Protein AF-A0A2H0SNL6-F1 (afdb_monomer)

Mean predicted aligned error: 5.88 Å

pLDDT: mean 93.8, std 5.74, range [58.38, 98.31]

Sequence (128 aa):
LQQAKGSLISAFETTLESIQVAQLHVKSIEIHEEKVKHHIPKELFAAHWAYVLVAEKEMPFREAYRYVKDHLSEIPDFDSAELLSKAISQGSTGNLQLEIAQKRSRLERTYWDTQNKHFQKKLQVLTK

Radius of gyration: 25.5 Å; Cα contacts (8 Å, |Δi|>4): 56; chains: 1; bounding box: 57×32×74 Å

Secondary structure (DSSP, 8-state):
-TTHHHHHHHHHHHHHHHHHHHHHHHHT----HHHHHHT--GGGGHHHHHHHHHHHH---HHHHHHHHHH-GGG-----HHHHHHH--STTBTTB--HHHHHHHHHHHHHHHHHHHHHHHHHHHHHT-

Structure (mmCIF, N/CA/C/O backbone):
data_AF-A0A2H0SNL6-F1
#
_entry.id   AF-A0A2H0SNL6-F1
#
loop_
_atom_site.group_PDB
_atom_site.id
_atom_site.type_symbol
_atom_site.label_atom_id
_atom_site.label_alt_id
_atom_site.label_comp_id
_atom_site.label_asym_id
_atom_site.label_entity_id
_atom_site.label_seq_id
_atom_site.pdbx_PDB_ins_code
_atom_site.Cartn_x
_atom_site.Cartn_y
_atom_site.Cartn_z
_atom_site.occupancy
_atom_site.B_iso_or_equiv
_atom_site.auth_seq_id
_atom_site.auth_comp_id
_atom_site.auth_asym_id
_atom_site.auth_atom_id
_atom_site.pdbx_PDB_model_num
ATOM 1 N N . LEU A 1 1 ? -37.296 11.623 13.734 1.00 62.97 1 LEU A N 1
ATOM 2 C CA . LEU A 1 1 ? -36.050 11.392 14.512 1.00 62.97 1 LEU A CA 1
ATOM 3 C C . LEU A 1 1 ? -36.043 10.060 15.277 1.00 62.97 1 LEU A C 1
ATOM 5 O O . LEU A 1 1 ? -35.058 9.348 15.163 1.00 62.97 1 LEU A O 1
ATOM 9 N N . GLN A 1 2 ? -37.107 9.664 15.992 1.00 73.31 2 GLN A N 1
ATOM 10 C CA . GLN A 1 2 ? -37.130 8.402 16.764 1.00 73.31 2 GLN A CA 1
ATOM 11 C C . GLN A 1 2 ? -36.921 7.129 15.910 1.00 73.31 2 GLN A C 1
ATOM 13 O O . GLN A 1 2 ? -36.214 6.224 16.340 1.00 73.31 2 GLN A O 1
ATOM 18 N N . GLN A 1 3 ? -37.462 7.079 14.687 1.00 75.31 3 GLN A N 1
ATOM 19 C CA . GLN A 1 3 ? -37.350 5.904 13.806 1.00 75.31 3 GLN A CA 1
ATOM 20 C C . GLN A 1 3 ? -35.946 5.668 13.218 1.00 75.31 3 GLN A C 1
ATOM 22 O O . GLN A 1 3 ? -35.635 4.549 12.835 1.00 75.31 3 GLN A O 1
ATOM 27 N N . ALA A 1 4 ? -35.068 6.677 13.204 1.00 84.75 4 ALA A N 1
ATOM 28 C CA . ALA A 1 4 ? -33.707 6.537 12.675 1.00 84.75 4 ALA A CA 1
ATOM 29 C C . ALA A 1 4 ? -32.753 5.800 13.636 1.00 84.75 4 ALA A C 1
ATOM 31 O O . ALA A 1 4 ? -31.694 5.338 13.222 1.00 84.75 4 ALA A O 1
ATOM 32 N N . LYS A 1 5 ? -33.115 5.681 14.922 1.00 87.69 5 LYS A N 1
ATOM 33 C CA . LYS A 1 5 ? -32.250 5.084 15.952 1.00 87.69 5 LYS A CA 1
ATOM 34 C C . LYS A 1 5 ? -31.998 3.598 15.709 1.00 87.69 5 LYS A C 1
ATOM 36 O O . LYS A 1 5 ? -30.860 3.164 15.827 1.00 87.69 5 LYS A O 1
ATOM 41 N N . GLY A 1 6 ? -33.038 2.844 15.347 1.00 92.75 6 GLY A N 1
ATOM 42 C CA . GLY A 1 6 ? -32.914 1.408 15.079 1.00 92.75 6 GLY A CA 1
ATOM 43 C C . GLY A 1 6 ? -31.972 1.132 13.910 1.00 92.75 6 GLY A C 1
ATOM 44 O O . GLY A 1 6 ? -31.024 0.367 14.048 1.00 92.75 6 GLY A O 1
ATOM 45 N N . SER A 1 7 ? -32.168 1.837 12.792 1.00 93.19 7 SER A N 1
ATOM 46 C CA . SER A 1 7 ? -31.297 1.717 11.618 1.00 93.19 7 SER A CA 1
ATOM 47 C C . SER A 1 7 ? -29.856 2.140 11.908 1.00 93.19 7 SER A C 1
ATOM 49 O O . SER A 1 7 ? -28.931 1.510 11.411 1.00 93.19 7 SER A O 1
ATOM 51 N N . LEU A 1 8 ? -29.648 3.175 12.730 1.00 94.69 8 LEU A N 1
ATOM 52 C CA . LEU A 1 8 ? -28.305 3.609 13.116 1.00 94.69 8 LEU A CA 1
ATOM 53 C C . LEU A 1 8 ? -27.581 2.571 13.987 1.00 94.69 8 LEU A C 1
ATOM 55 O O . LEU A 1 8 ? -26.410 2.296 13.747 1.00 94.69 8 LEU A O 1
ATOM 59 N N . ILE A 1 9 ? -28.266 1.989 14.978 1.00 94.75 9 ILE A N 1
ATOM 60 C CA . ILE A 1 9 ? -27.692 0.938 15.835 1.00 94.75 9 ILE A CA 1
ATOM 61 C C . ILE A 1 9 ? -27.316 -0.277 14.986 1.00 94.75 9 ILE A C 1
ATOM 63 O O . ILE A 1 9 ? -26.174 -0.726 15.044 1.00 94.75 9 ILE A O 1
ATOM 67 N N . SER A 1 10 ? -28.232 -0.726 14.127 1.00 96.00 10 SER A N 1
ATOM 68 C CA . SER A 1 10 ? -27.975 -1.840 13.213 1.00 96.00 10 SER A CA 1
ATOM 69 C C . SER A 1 10 ? -26.794 -1.552 12.279 1.00 96.00 10 SER A C 1
ATOM 71 O O . SER A 1 10 ? -25.948 -2.417 12.079 1.00 96.00 10 SER A O 1
ATOM 73 N N . ALA A 1 11 ? -26.658 -0.322 11.773 1.00 97.00 11 ALA A N 1
ATOM 74 C CA . ALA A 1 11 ? -25.510 0.054 10.952 1.00 97.00 11 ALA A CA 1
ATOM 75 C C . ALA A 1 11 ? -24.177 -0.055 11.716 1.00 97.00 11 ALA A C 1
ATOM 77 O O . ALA A 1 11 ? -23.182 -0.501 11.140 1.00 97.00 11 ALA A O 1
ATOM 78 N N . PHE A 1 12 ? -24.138 0.318 13.001 1.00 97.44 12 PHE A N 1
ATOM 79 C CA . PHE A 1 12 ? -22.941 0.137 13.827 1.00 97.44 12 PHE A CA 1
ATOM 80 C C . PHE A 1 12 ? -22.616 -1.338 14.066 1.00 97.44 12 PHE A C 1
ATOM 82 O O . PHE A 1 12 ? -21.451 -1.715 13.944 1.00 97.44 12 PHE A O 1
ATOM 89 N N . GLU A 1 13 ? -23.622 -2.164 14.352 1.00 97.62 13 GLU A N 1
ATOM 90 C CA . GLU A 1 13 ? -23.461 -3.612 14.538 1.00 97.62 13 GLU A CA 1
ATOM 91 C C . GLU A 1 13 ? -22.909 -4.268 13.268 1.00 97.62 13 GLU A C 1
ATOM 93 O O . GLU A 1 13 ? -21.835 -4.868 13.299 1.00 97.62 13 GLU A O 1
ATOM 98 N N . THR A 1 14 ? -23.557 -4.037 12.123 1.00 98.19 14 THR A N 1
ATOM 99 C CA . THR A 1 14 ? -23.110 -4.564 10.827 1.00 98.19 14 THR A CA 1
ATOM 100 C C . THR A 1 14 ? -21.703 -4.091 10.469 1.00 98.19 14 THR A C 1
ATOM 102 O O . THR A 1 14 ? -20.898 -4.865 9.950 1.00 98.19 14 THR A O 1
ATOM 105 N N . THR A 1 15 ? -21.369 -2.829 10.753 1.00 98.25 15 THR A N 1
ATOM 106 C CA . THR A 1 15 ? -20.018 -2.307 10.504 1.00 98.25 15 THR A CA 1
ATOM 107 C C . THR A 1 15 ? -18.985 -3.026 11.370 1.00 98.25 15 THR A C 1
ATOM 109 O O . THR A 1 15 ? -17.926 -3.406 10.869 1.00 98.25 15 THR A O 1
ATOM 112 N N . LEU A 1 16 ? -19.280 -3.247 12.654 1.00 97.81 16 LEU A N 1
ATOM 113 C CA . LEU A 1 16 ? -18.368 -3.929 13.570 1.00 97.81 16 LEU A CA 1
ATOM 114 C C . LEU A 1 16 ? -18.133 -5.385 13.151 1.00 97.81 16 LEU A C 1
ATOM 116 O O . LEU A 1 16 ? -16.984 -5.823 13.088 1.00 97.81 16 LEU A O 1
ATOM 120 N N . GLU A 1 17 ? -19.199 -6.106 12.812 1.00 98.12 17 GLU A N 1
ATOM 121 C CA . GLU A 1 17 ? -19.127 -7.478 12.298 1.00 98.12 17 GLU A CA 1
ATOM 122 C C . GLU A 1 17 ? -18.332 -7.544 10.987 1.0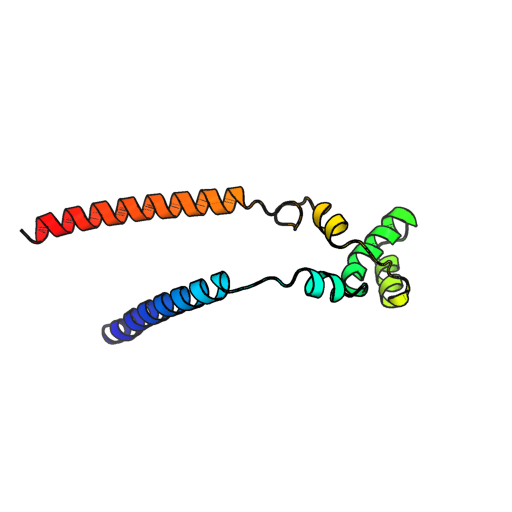0 98.12 17 GLU A C 1
ATOM 124 O O . GLU A 1 17 ? -17.442 -8.381 10.827 1.00 98.12 17 GLU A O 1
ATOM 129 N N . SER A 1 18 ? -18.569 -6.599 10.072 1.00 98.31 18 SER A N 1
ATOM 130 C CA . SER A 1 18 ? -17.832 -6.513 8.805 1.00 98.31 18 SER A CA 1
ATOM 131 C C . SER A 1 18 ? -16.332 -6.302 9.031 1.00 98.31 18 SER A C 1
ATOM 133 O O . SER A 1 18 ? -15.511 -6.935 8.366 1.00 98.31 18 SER A O 1
ATOM 135 N N . ILE A 1 19 ? -15.952 -5.458 9.998 1.00 98.00 19 ILE A N 1
ATOM 136 C CA . ILE A 1 19 ? -14.545 -5.244 10.371 1.00 98.00 19 ILE A CA 1
ATOM 137 C C . ILE A 1 19 ? -13.926 -6.529 10.935 1.00 98.00 19 ILE A C 1
ATOM 139 O O . ILE A 1 19 ? -12.778 -6.837 10.614 1.00 98.00 19 ILE A O 1
ATOM 143 N N . GLN A 1 20 ? -14.661 -7.296 11.744 1.00 97.56 20 GLN A N 1
ATOM 144 C CA . GLN A 1 20 ? -14.172 -8.569 12.285 1.00 97.56 20 GLN A CA 1
ATOM 145 C C . GLN A 1 20 ? -13.899 -9.586 11.171 1.00 97.56 20 GLN A C 1
ATOM 147 O O . GLN A 1 20 ? -12.832 -10.204 11.151 1.00 97.56 20 GLN A O 1
ATOM 152 N N . VAL A 1 21 ? -14.816 -9.711 10.207 1.00 98.00 21 VAL A N 1
ATOM 153 C CA . VAL A 1 21 ? -14.632 -10.582 9.036 1.00 98.00 21 VAL A CA 1
ATOM 154 C C . VAL A 1 21 ? -13.450 -10.115 8.188 1.00 98.00 21 VAL A C 1
ATOM 156 O O . VAL A 1 21 ? -12.589 -10.925 7.847 1.00 98.00 21 VAL A O 1
ATOM 159 N N . ALA A 1 22 ? -13.346 -8.814 7.902 1.00 98.25 22 ALA A N 1
ATOM 160 C CA . ALA A 1 22 ? -12.218 -8.257 7.156 1.00 98.25 22 ALA A CA 1
ATOM 161 C C . ALA A 1 22 ? -10.879 -8.514 7.866 1.00 98.25 22 ALA A C 1
ATOM 163 O O . ALA A 1 22 ? -9.889 -8.859 7.222 1.00 98.25 22 ALA A O 1
ATOM 164 N N . GLN A 1 23 ? -10.844 -8.412 9.198 1.00 97.62 23 GLN A N 1
ATOM 165 C CA . GLN A 1 23 ? -9.649 -8.706 9.983 1.00 97.62 23 GLN A CA 1
ATOM 166 C C . GLN A 1 23 ? -9.240 -10.180 9.878 1.00 97.62 23 GLN A C 1
ATOM 168 O O . GLN A 1 23 ? -8.048 -10.465 9.759 1.00 97.62 23 GLN A O 1
ATOM 173 N N . LEU A 1 24 ? -10.198 -11.109 9.934 1.00 97.56 24 LEU A N 1
ATOM 174 C CA . LEU A 1 24 ? -9.932 -12.537 9.736 1.00 97.56 24 LEU A CA 1
ATOM 175 C C . LEU A 1 24 ? -9.422 -12.805 8.321 1.00 97.56 24 LEU A C 1
ATOM 177 O O . LEU A 1 24 ? -8.409 -13.481 8.160 1.00 97.56 24 LEU A O 1
ATOM 181 N N . HIS A 1 25 ? -10.071 -12.211 7.320 1.00 97.56 25 HIS A N 1
ATOM 182 C CA . HIS A 1 25 ? -9.688 -12.360 5.925 1.00 97.56 25 HIS A CA 1
ATOM 183 C C . HIS A 1 25 ? -8.250 -11.891 5.684 1.00 97.56 25 HIS A C 1
ATOM 185 O O . HIS A 1 25 ? -7.432 -12.682 5.226 1.00 97.56 25 HIS A O 1
ATOM 191 N N . VAL A 1 26 ? -7.904 -10.661 6.082 1.00 97.44 26 VAL A N 1
ATOM 192 C CA . VAL A 1 26 ? -6.546 -10.113 5.909 1.00 97.44 26 VAL A CA 1
ATOM 193 C C . VAL A 1 26 ? -5.497 -10.961 6.631 1.00 97.44 26 VAL 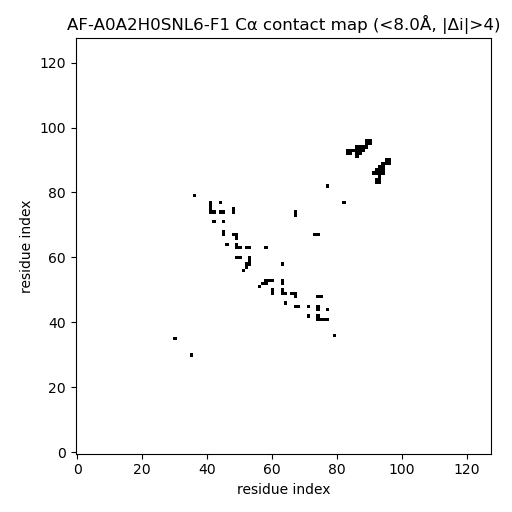A C 1
ATOM 195 O O . VAL A 1 26 ? -4.429 -11.201 6.079 1.00 97.44 26 VAL A O 1
ATOM 198 N N . LYS A 1 27 ? -5.794 -11.460 7.840 1.00 97.00 27 LYS A N 1
ATOM 199 C CA . LYS A 1 27 ? -4.880 -12.349 8.582 1.00 97.00 27 LYS A CA 1
ATOM 200 C C . LYS A 1 27 ? -4.683 -13.715 7.924 1.00 97.00 27 LYS A C 1
ATOM 202 O O . LYS A 1 27 ? -3.675 -14.354 8.195 1.00 97.00 27 LYS A O 1
ATOM 207 N N . SER A 1 28 ? -5.647 -14.164 7.125 1.00 97.44 28 SER A N 1
ATOM 208 C CA . SER A 1 28 ? -5.601 -15.454 6.430 1.00 97.44 28 SER A CA 1
ATOM 209 C C . SER A 1 28 ? -4.929 -15.392 5.056 1.00 97.44 28 SER A C 1
ATOM 211 O O . SER A 1 28 ? -4.794 -16.422 4.406 1.00 97.44 28 SER A O 1
ATOM 213 N N . ILE A 1 29 ? -4.534 -14.201 4.589 1.00 97.62 29 ILE A N 1
ATOM 214 C CA . ILE A 1 29 ? -3.857 -14.050 3.300 1.00 97.62 29 ILE A CA 1
ATOM 215 C C . ILE A 1 29 ? -2.466 -14.684 3.388 1.00 97.62 29 ILE A C 1
ATOM 217 O O . ILE A 1 29 ? -1.612 -14.230 4.148 1.00 97.62 29 ILE A O 1
ATOM 221 N N . GLU A 1 30 ? -2.230 -15.689 2.549 1.00 96.81 30 GLU A N 1
ATOM 222 C CA . GLU A 1 30 ? -0.915 -16.283 2.320 1.00 96.81 30 GLU A CA 1
ATOM 223 C C . GLU A 1 30 ? -0.353 -15.794 0.980 1.00 96.81 30 GLU A C 1
ATOM 225 O O . GLU A 1 30 ? -1.013 -15.862 -0.061 1.00 96.81 30 GLU A O 1
ATOM 230 N N . ILE A 1 31 ? 0.876 -15.274 1.000 1.00 94.88 31 ILE A N 1
ATOM 231 C CA . ILE A 1 31 ? 1.535 -14.748 -0.197 1.00 94.88 31 ILE A CA 1
ATOM 232 C C . ILE A 1 31 ? 2.329 -15.874 -0.862 1.00 94.88 31 ILE A C 1
ATOM 234 O O . ILE A 1 31 ? 3.315 -16.367 -0.322 1.00 94.88 31 ILE A O 1
ATOM 238 N N . HIS A 1 32 ? 1.934 -16.250 -2.077 1.00 95.44 32 HIS A N 1
ATOM 239 C CA . HIS A 1 32 ? 2.712 -17.153 -2.925 1.00 95.44 32 HIS A CA 1
ATOM 240 C C . HIS A 1 32 ? 3.791 -16.375 -3.688 1.00 95.44 32 HIS A C 1
ATOM 242 O O . HIS A 1 32 ? 3.618 -16.089 -4.874 1.00 95.44 32 HIS A O 1
ATOM 248 N N . GLU A 1 33 ? 4.891 -16.027 -3.016 1.00 91.31 33 GLU A N 1
ATOM 249 C CA . GLU A 1 33 ? 5.947 -15.152 -3.559 1.00 91.31 33 GLU A CA 1
ATOM 250 C C . GLU A 1 33 ? 6.436 -15.571 -4.946 1.00 91.31 33 GLU A C 1
ATOM 252 O O . GLU A 1 33 ? 6.526 -14.741 -5.847 1.00 91.31 33 GLU A O 1
ATOM 257 N N . GLU A 1 34 ? 6.679 -16.864 -5.151 1.00 90.81 34 GLU A N 1
ATOM 258 C CA . GLU A 1 34 ? 7.143 -17.371 -6.440 1.00 90.81 34 GLU A CA 1
ATOM 259 C C . GLU A 1 34 ? 6.103 -17.150 -7.537 1.00 90.81 34 GLU A C 1
ATOM 261 O O . GLU A 1 34 ? 6.436 -16.652 -8.609 1.00 90.81 34 GLU A O 1
ATOM 266 N N . LYS A 1 35 ? 4.819 -17.411 -7.267 1.00 92.31 35 LYS A N 1
ATOM 267 C CA . LYS A 1 35 ? 3.766 -17.117 -8.248 1.00 92.31 35 LYS A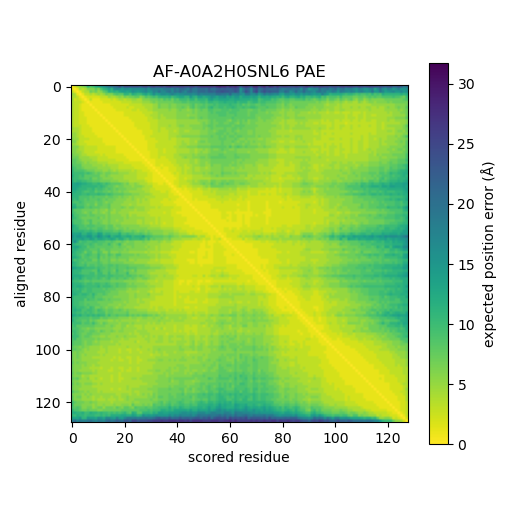 CA 1
ATOM 268 C C . LYS A 1 35 ? 3.692 -15.624 -8.539 1.00 92.31 35 LYS A C 1
ATOM 270 O O . LYS A 1 35 ? 3.545 -15.270 -9.700 1.00 92.31 35 LYS A O 1
ATOM 275 N N . VAL A 1 36 ? 3.825 -14.771 -7.524 1.00 90.12 36 VAL A N 1
ATOM 276 C CA . VAL A 1 36 ? 3.828 -13.315 -7.710 1.00 90.12 36 VAL A CA 1
ATOM 277 C C . VAL A 1 36 ? 4.971 -12.904 -8.636 1.00 90.12 36 VAL A C 1
ATOM 279 O O . VAL A 1 36 ? 4.699 -12.283 -9.656 1.00 90.12 36 VAL A O 1
ATOM 282 N N . LYS A 1 37 ? 6.213 -13.319 -8.353 1.00 85.31 37 LYS A N 1
ATOM 283 C CA . LYS A 1 37 ? 7.386 -12.985 -9.181 1.00 85.31 37 LYS A CA 1
ATOM 284 C C . LYS A 1 37 ? 7.218 -13.430 -10.637 1.00 85.31 37 LYS A C 1
ATOM 286 O O . LYS A 1 37 ? 7.480 -12.649 -11.540 1.00 85.31 37 LYS A O 1
ATOM 291 N N . HIS A 1 38 ? 6.719 -14.647 -10.866 1.00 87.25 38 HIS A N 1
ATOM 292 C CA . HIS A 1 38 ? 6.544 -15.197 -12.218 1.00 87.25 38 HIS A CA 1
ATOM 293 C C . HIS A 1 38 ? 5.374 -14.576 -13.004 1.00 87.25 38 HIS A C 1
ATOM 295 O O . HIS A 1 38 ? 5.317 -14.735 -14.220 1.00 87.25 38 HIS A O 1
ATOM 301 N N . HIS A 1 39 ? 4.424 -13.910 -12.338 1.00 90.06 39 HIS A N 1
ATOM 302 C CA . HIS A 1 39 ? 3.245 -13.314 -12.983 1.00 90.06 39 HIS A CA 1
ATOM 303 C C . HIS A 1 39 ? 3.347 -11.795 -13.149 1.00 90.06 39 HIS A C 1
ATOM 305 O O . HIS A 1 39 ? 2.352 -11.174 -13.518 1.00 90.06 39 HIS A O 1
ATOM 311 N N . ILE A 1 40 ? 4.504 -11.180 -12.885 1.00 89.62 40 ILE A N 1
ATOM 312 C CA . ILE A 1 40 ? 4.726 -9.762 -13.182 1.00 89.62 40 ILE A CA 1
ATOM 313 C C . ILE A 1 40 ? 5.088 -9.637 -14.670 1.00 89.62 40 ILE A C 1
ATOM 315 O O . ILE A 1 40 ? 6.178 -10.050 -15.060 1.00 89.62 40 ILE A O 1
ATOM 319 N N . PRO A 1 41 ? 4.202 -9.091 -15.523 1.00 91.25 41 PRO A N 1
ATOM 320 C CA . PRO A 1 41 ? 4.512 -8.910 -16.934 1.00 91.25 41 PRO A CA 1
ATOM 321 C C . PRO A 1 41 ? 5.485 -7.740 -17.109 1.00 91.25 41 PRO A C 1
ATOM 323 O O . PRO A 1 41 ? 5.346 -6.708 -16.443 1.00 91.25 41 PRO A O 1
ATOM 326 N N . LYS A 1 42 ? 6.432 -7.855 -18.045 1.00 92.19 42 LYS A N 1
ATOM 327 C CA . LYS A 1 42 ? 7.404 -6.786 -18.336 1.00 92.19 42 LYS A CA 1
ATOM 328 C C . LYS A 1 42 ? 6.728 -5.467 -18.719 1.00 92.19 42 LYS A C 1
ATOM 330 O O . LYS A 1 42 ? 7.220 -4.390 -18.398 1.00 92.19 42 LYS A O 1
ATOM 335 N N . GLU A 1 43 ? 5.551 -5.538 -19.337 1.00 93.94 43 GLU A N 1
ATOM 336 C CA . GLU A 1 43 ? 4.743 -4.391 -19.747 1.00 93.94 43 GLU A CA 1
ATOM 337 C C . GLU A 1 43 ? 4.323 -3.511 -18.559 1.00 93.94 43 GLU A C 1
ATOM 339 O O . GLU A 1 43 ? 4.104 -2.311 -18.736 1.00 93.94 43 GLU A O 1
ATOM 344 N N . LEU A 1 44 ? 4.282 -4.062 -17.337 1.00 92.50 44 LEU A N 1
ATOM 345 C CA . LEU A 1 44 ? 4.044 -3.291 -16.113 1.00 92.50 44 LEU A CA 1
ATOM 346 C C . LEU A 1 44 ? 5.102 -2.191 -15.914 1.00 92.50 44 LEU A C 1
ATOM 348 O O . LEU A 1 44 ? 4.812 -1.141 -15.340 1.00 92.50 44 LEU A O 1
ATOM 352 N N . PHE A 1 45 ? 6.311 -2.399 -16.437 1.00 94.19 45 PHE A N 1
ATOM 353 C CA . PHE A 1 45 ? 7.430 -1.467 -16.334 1.00 94.19 45 PHE A CA 1
ATOM 354 C C . PHE A 1 45 ? 7.510 -0.463 -17.490 1.00 94.19 45 PHE A C 1
ATOM 356 O O . PHE A 1 45 ? 8.465 0.307 -17.550 1.00 94.19 45 PHE A O 1
ATOM 363 N N . ALA A 1 46 ? 6.511 -0.391 -18.379 1.00 95.44 46 ALA A N 1
ATOM 364 C CA . ALA A 1 46 ? 6.498 0.545 -19.510 1.00 95.44 46 ALA A CA 1
ATOM 365 C C . ALA A 1 46 ? 6.744 2.008 -19.089 1.00 95.44 46 ALA A C 1
ATOM 367 O O . ALA A 1 46 ? 7.516 2.731 -19.719 1.00 95.44 46 ALA A O 1
ATOM 368 N N . ALA A 1 47 ? 6.125 2.445 -17.988 1.00 93.44 47 ALA A N 1
ATOM 369 C CA . ALA A 1 47 ? 6.327 3.795 -17.467 1.00 93.44 47 ALA A CA 1
ATOM 370 C C . ALA A 1 47 ? 7.776 4.021 -17.009 1.00 93.44 47 ALA A C 1
ATOM 372 O O . ALA A 1 47 ? 8.355 5.065 -17.302 1.00 93.44 47 ALA A O 1
ATOM 373 N N . HIS A 1 48 ? 8.372 3.037 -16.330 1.00 94.62 48 HIS A N 1
ATOM 374 C CA . HIS A 1 48 ? 9.775 3.104 -15.931 1.00 94.62 48 HIS A CA 1
ATOM 375 C C . HIS A 1 48 ? 10.692 3.142 -17.156 1.00 94.62 48 HIS A C 1
ATOM 377 O O . HIS A 1 48 ? 11.579 3.988 -17.227 1.00 94.62 48 HIS A O 1
ATOM 383 N N . TRP A 1 49 ? 10.421 2.304 -18.157 1.00 96.56 49 TRP A N 1
ATOM 384 C CA . TRP A 1 49 ? 11.195 2.272 -19.392 1.00 96.56 49 TRP A CA 1
ATOM 385 C C . TRP A 1 49 ? 11.172 3.612 -20.137 1.00 96.56 49 TRP A C 1
ATOM 387 O O . TRP A 1 49 ? 12.208 4.061 -20.620 1.00 96.56 49 TRP A O 1
ATOM 397 N N . ALA A 1 50 ? 10.039 4.322 -20.142 1.00 96.88 50 ALA A N 1
ATOM 398 C CA . ALA A 1 50 ? 9.977 5.674 -20.696 1.00 96.88 50 ALA A CA 1
ATOM 399 C C . ALA A 1 50 ? 10.938 6.639 -19.975 1.00 96.88 50 ALA A C 1
ATOM 401 O O . ALA A 1 50 ? 11.623 7.413 -20.637 1.00 96.88 50 ALA A 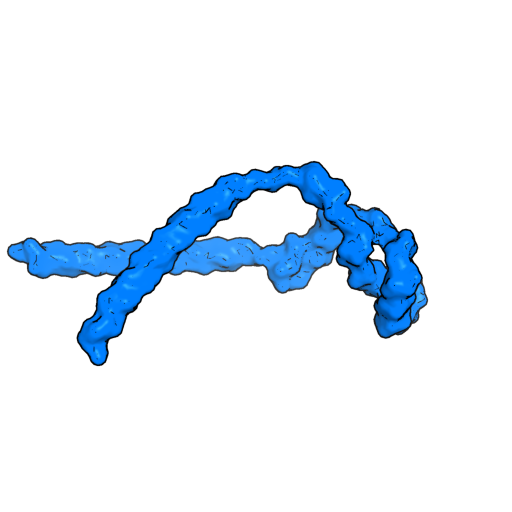O 1
ATOM 402 N N . TYR A 1 51 ? 11.039 6.576 -18.642 1.00 95.50 51 TYR A N 1
ATOM 403 C CA . TYR A 1 51 ? 12.004 7.389 -17.890 1.00 95.50 51 TYR A CA 1
ATOM 404 C C . TYR A 1 51 ? 13.455 7.009 -18.181 1.00 95.50 51 TYR A C 1
ATOM 406 O O . TYR A 1 51 ? 14.294 7.900 -18.295 1.00 95.50 51 TYR A O 1
ATOM 414 N N . VAL A 1 52 ? 13.747 5.717 -18.338 1.00 95.38 52 VAL A N 1
ATOM 415 C CA . VAL A 1 52 ? 15.088 5.253 -18.715 1.00 95.38 52 VAL A CA 1
ATOM 416 C C . VAL A 1 52 ? 15.474 5.796 -20.090 1.00 95.38 52 VAL A C 1
ATOM 418 O O . VAL A 1 52 ? 16.545 6.371 -20.229 1.00 95.38 52 VAL A O 1
ATOM 421 N N . LEU A 1 53 ? 14.582 5.735 -21.084 1.00 96.94 53 LEU A N 1
ATOM 422 C CA . LEU A 1 53 ? 14.835 6.305 -22.414 1.00 96.94 53 LEU A CA 1
ATOM 423 C C . LEU A 1 53 ? 15.083 7.819 -22.375 1.00 96.94 53 LEU A C 1
ATOM 425 O O . LEU A 1 53 ? 15.934 8.318 -23.107 1.00 96.94 53 LEU A O 1
ATOM 429 N N . VAL A 1 54 ? 14.365 8.552 -21.523 1.00 97.69 54 VAL A N 1
ATOM 430 C CA . VAL A 1 54 ? 14.607 9.990 -21.323 1.00 97.69 54 VAL A CA 1
ATOM 431 C C . VAL A 1 54 ? 15.993 10.233 -20.731 1.00 97.69 54 VAL A C 1
ATOM 433 O O . VAL A 1 54 ? 16.698 11.124 -21.191 1.00 97.69 54 VAL A O 1
ATOM 436 N N . ALA A 1 55 ? 16.381 9.453 -19.722 1.00 95.75 55 ALA A N 1
ATOM 437 C CA . ALA A 1 55 ? 17.645 9.633 -19.016 1.00 95.75 55 ALA A CA 1
ATOM 438 C C . ALA A 1 55 ? 18.863 9.183 -19.840 1.00 95.75 55 ALA A C 1
ATOM 440 O O . ALA A 1 55 ? 19.881 9.863 -19.846 1.00 95.75 55 ALA A O 1
ATOM 441 N N . GLU A 1 56 ? 18.764 8.046 -20.527 1.00 96.00 56 GLU A N 1
ATOM 442 C CA . GLU A 1 56 ? 19.888 7.416 -21.227 1.00 96.00 56 GLU A CA 1
ATOM 443 C C . GLU A 1 56 ? 20.017 7.860 -22.685 1.00 96.00 56 GLU A C 1
ATOM 445 O O . GLU A 1 56 ? 21.124 7.887 -23.219 1.00 96.00 56 GLU A O 1
ATOM 450 N N . LYS A 1 57 ? 18.900 8.193 -23.347 1.00 93.19 57 LYS A N 1
ATOM 451 C CA . LYS A 1 57 ? 18.881 8.599 -24.764 1.00 93.19 57 LYS A CA 1
ATOM 452 C C . LYS A 1 57 ? 18.550 10.077 -24.969 1.00 93.19 57 LYS A C 1
ATOM 454 O O . LYS A 1 57 ? 18.327 10.480 -26.107 1.00 93.19 57 LYS A O 1
ATOM 459 N N . GLU A 1 58 ? 18.457 10.854 -23.887 1.00 92.56 58 GLU A N 1
ATOM 460 C CA . GLU A 1 58 ? 18.116 12.288 -23.894 1.00 92.56 58 GLU A CA 1
ATOM 461 C C . GLU A 1 58 ? 16.828 12.615 -24.679 1.00 92.56 58 GLU A C 1
ATOM 463 O O . GLU A 1 58 ? 16.634 13.716 -25.195 1.00 92.56 58 GLU A O 1
ATOM 468 N N . MET A 1 59 ? 15.916 11.644 -24.779 1.00 93.94 59 MET A N 1
ATOM 469 C CA . MET A 1 59 ? 14.675 11.779 -25.535 1.00 93.94 59 MET A CA 1
ATOM 470 C C . MET A 1 59 ? 13.671 12.645 -24.756 1.00 93.94 59 MET A C 1
ATOM 472 O O . MET A 1 59 ? 13.507 12.446 -23.551 1.00 93.94 59 MET A O 1
ATOM 476 N N . PRO A 1 60 ? 12.914 13.557 -25.394 1.00 97.19 60 PRO A N 1
ATOM 477 C CA . PRO A 1 60 ? 11.802 14.226 -24.728 1.00 97.19 60 PRO A CA 1
ATOM 478 C C . PRO A 1 60 ? 10.782 13.209 -24.197 1.00 97.19 60 PRO A C 1
ATOM 480 O O . PRO A 1 60 ? 10.365 12.302 -24.915 1.00 97.19 60 PRO A O 1
ATOM 483 N N . PHE A 1 61 ? 10.300 13.379 -22.960 1.00 96.75 61 PHE A N 1
ATOM 484 C CA . PHE A 1 61 ? 9.415 12.394 -22.311 1.00 96.75 61 PHE A CA 1
ATOM 485 C C . PHE A 1 61 ? 8.188 12.007 -23.149 1.00 96.75 61 PHE A C 1
ATOM 487 O O . PHE A 1 61 ? 7.803 10.841 -23.198 1.00 96.75 61 PHE A O 1
ATOM 494 N N . ARG A 1 62 ? 7.578 12.969 -23.854 1.00 96.56 62 ARG A N 1
ATOM 495 C CA . ARG A 1 62 ? 6.425 12.705 -24.731 1.00 96.56 62 ARG A CA 1
ATOM 496 C C . ARG A 1 62 ? 6.773 11.762 -25.887 1.00 96.56 62 ARG A C 1
ATOM 498 O O . ARG A 1 62 ? 5.919 10.978 -26.297 1.00 96.56 62 ARG A O 1
ATOM 505 N N . GLU A 1 63 ? 7.985 11.852 -26.417 1.00 97.50 63 GLU A N 1
ATOM 506 C CA . GLU A 1 63 ? 8.474 10.964 -27.471 1.00 97.50 63 GLU A CA 1
ATOM 507 C C . GLU A 1 63 ? 8.794 9.587 -26.900 1.00 97.50 63 GLU A C 1
ATOM 509 O O . GLU A 1 63 ? 8.306 8.600 -27.443 1.00 97.50 63 GLU A O 1
ATOM 514 N N . ALA A 1 64 ? 9.466 9.523 -25.746 1.00 97.56 64 ALA A N 1
ATOM 515 C CA . ALA A 1 64 ? 9.755 8.263 -25.060 1.00 97.56 64 ALA A CA 1
ATOM 516 C C . ALA A 1 64 ? 8.472 7.493 -24.732 1.00 97.56 64 ALA A C 1
ATOM 518 O O . ALA A 1 64 ? 8.355 6.310 -25.033 1.00 97.56 64 ALA A O 1
ATOM 519 N N . TYR A 1 65 ? 7.456 8.173 -24.203 1.00 96.88 65 TYR A N 1
ATOM 520 C CA . TYR A 1 65 ? 6.172 7.551 -23.890 1.00 96.88 65 TYR A CA 1
ATOM 521 C C . TYR A 1 65 ? 5.467 6.979 -25.133 1.00 96.88 65 TYR A C 1
ATOM 523 O O . TYR A 1 65 ? 4.920 5.876 -25.089 1.00 96.88 65 TYR A O 1
ATOM 531 N N . ARG A 1 66 ? 5.494 7.709 -26.260 1.00 97.06 66 ARG A N 1
ATOM 532 C CA . ARG A 1 66 ? 4.957 7.216 -27.540 1.00 97.06 66 ARG A CA 1
ATOM 533 C C . ARG A 1 66 ? 5.760 6.029 -28.061 1.00 97.06 66 ARG A C 1
ATOM 535 O O . ARG A 1 66 ? 5.165 5.043 -28.471 1.00 97.06 66 ARG A O 1
ATOM 542 N N . TYR A 1 67 ? 7.085 6.116 -27.992 1.00 97.00 67 TYR A N 1
ATOM 543 C CA . TYR A 1 67 ? 7.985 5.051 -28.405 1.00 97.00 67 TYR A CA 1
ATOM 544 C C . TYR A 1 67 ? 7.681 3.755 -27.652 1.00 97.00 67 TYR A C 1
ATOM 546 O O . TYR A 1 67 ? 7.423 2.737 -28.283 1.00 97.00 67 TYR A O 1
ATOM 554 N N . VAL A 1 68 ? 7.616 3.798 -26.317 1.00 97.19 68 VAL A N 1
ATOM 555 C CA . VAL A 1 68 ? 7.335 2.611 -25.494 1.00 97.19 68 VAL A CA 1
ATOM 556 C C . VAL A 1 68 ? 5.979 1.996 -25.828 1.00 97.19 68 VAL A C 1
ATOM 558 O O . VAL A 1 68 ? 5.879 0.776 -25.922 1.00 97.19 68 VAL A O 1
ATOM 561 N N . LYS A 1 69 ? 4.946 2.821 -26.046 1.00 96.06 69 LYS A N 1
ATOM 562 C CA . LYS A 1 69 ? 3.616 2.339 -26.445 1.00 96.06 69 LYS A CA 1
ATOM 563 C C . LYS A 1 69 ? 3.674 1.504 -27.730 1.00 96.06 69 LYS A C 1
ATOM 565 O O . LYS A 1 69 ? 2.995 0.484 -27.813 1.00 96.06 69 LYS A O 1
ATOM 570 N N . ASP A 1 70 ? 4.462 1.942 -28.707 1.00 96.88 70 ASP A N 1
ATOM 571 C CA . ASP A 1 70 ? 4.572 1.281 -30.009 1.00 96.88 70 ASP A CA 1
ATOM 572 C C . ASP A 1 70 ? 5.585 0.110 -29.988 1.00 96.88 70 ASP A C 1
ATOM 574 O O . ASP A 1 70 ? 5.533 -0.760 -30.854 1.00 96.88 70 ASP A O 1
ATOM 578 N N . HIS A 1 71 ? 6.455 0.039 -28.968 1.00 96.50 71 HIS A N 1
ATOM 579 C CA . HIS A 1 71 ? 7.559 -0.926 -28.850 1.00 96.50 71 HIS A CA 1
ATOM 580 C C . HIS A 1 71 ? 7.543 -1.686 -27.507 1.00 96.50 71 HIS A C 1
ATOM 582 O O . HIS A 1 71 ? 8.577 -1.866 -26.862 1.00 96.50 71 HIS A O 1
ATOM 588 N N . LEU A 1 72 ? 6.374 -2.174 -27.071 1.00 94.44 72 LEU A N 1
ATOM 589 C CA . LEU A 1 72 ? 6.227 -2.918 -25.803 1.00 94.44 72 LEU A CA 1
ATOM 590 C C . LEU A 1 72 ? 7.139 -4.154 -25.712 1.00 94.44 72 LEU A C 1
ATOM 592 O O . LEU A 1 72 ? 7.585 -4.532 -24.630 1.00 94.44 72 LEU A O 1
ATOM 596 N N . SER A 1 73 ? 7.456 -4.779 -26.849 1.00 94.31 73 SER A N 1
ATOM 597 C CA . SER A 1 73 ? 8.354 -5.934 -26.902 1.00 94.31 73 SER A CA 1
ATOM 598 C C . SER A 1 73 ? 9.788 -5.611 -26.480 1.00 94.31 73 SER A C 1
ATOM 600 O O . SER A 1 73 ? 10.478 -6.522 -26.025 1.00 94.31 73 SER A O 1
ATOM 602 N N . GLU A 1 74 ? 10.216 -4.352 -26.601 1.00 95.31 74 GLU A N 1
ATOM 603 C CA . GLU A 1 74 ? 11.565 -3.883 -26.257 1.00 95.31 74 GLU A CA 1
ATOM 604 C C . GLU A 1 74 ? 11.740 -3.558 -24.773 1.00 95.31 74 GLU A C 1
ATOM 606 O O . GLU A 1 74 ? 12.856 -3.265 -24.351 1.00 95.31 74 GLU A O 1
ATOM 611 N N . ILE A 1 75 ? 10.663 -3.592 -23.979 1.00 95.81 75 ILE A N 1
ATOM 612 C CA . ILE A 1 75 ? 10.756 -3.353 -22.538 1.00 95.81 75 ILE A CA 1
ATOM 613 C C . ILE A 1 75 ? 11.676 -4.426 -21.925 1.00 95.81 75 ILE A C 1
ATOM 615 O O . ILE A 1 75 ? 11.405 -5.619 -22.114 1.00 95.81 75 ILE A O 1
ATOM 619 N N . PRO A 1 76 ? 12.749 -4.029 -21.214 1.00 93.94 76 PRO A N 1
ATOM 620 C CA . PRO A 1 76 ? 13.627 -4.968 -20.529 1.00 93.94 76 PRO A CA 1
ATOM 621 C C . PRO A 1 76 ? 12.894 -5.775 -19.457 1.00 93.94 76 PRO A C 1
ATOM 623 O O . PRO A 1 76 ? 11.893 -5.331 -18.892 1.00 93.94 76 PRO A O 1
ATOM 626 N N . ASP A 1 77 ? 13.434 -6.948 -19.142 1.00 91.75 77 ASP A N 1
ATOM 627 C CA . ASP A 1 77 ? 12.989 -7.725 -17.989 1.00 91.75 77 ASP A CA 1
ATOM 628 C C . ASP A 1 77 ? 13.649 -7.156 -16.725 1.00 91.75 77 ASP A C 1
ATOM 630 O O . ASP A 1 77 ? 14.817 -7.421 -16.434 1.00 91.75 77 ASP A O 1
ATOM 634 N N . PHE A 1 78 ? 12.941 -6.255 -16.042 1.00 91.06 78 PHE A N 1
ATOM 635 C CA . PHE A 1 78 ? 13.448 -5.589 -14.845 1.00 91.06 78 PHE A CA 1
ATOM 636 C C . PHE A 1 78 ? 13.294 -6.479 -13.613 1.00 91.06 78 PHE A C 1
ATOM 638 O O . PHE A 1 78 ? 12.230 -7.055 -13.379 1.00 91.06 78 PHE A O 1
ATOM 645 N N . ASP A 1 79 ? 14.307 -6.481 -12.741 1.00 90.31 79 ASP A N 1
ATOM 646 C CA . ASP A 1 79 ? 14.134 -7.005 -11.388 1.00 90.31 79 ASP A CA 1
ATOM 647 C C . ASP A 1 79 ? 13.154 -6.104 -10.619 1.00 90.31 79 ASP A C 1
ATOM 649 O O . ASP A 1 79 ? 13.452 -4.963 -10.242 1.00 90.31 79 ASP A O 1
ATOM 653 N N . SER A 1 80 ? 11.947 -6.631 -10.405 1.00 89.81 80 SER A N 1
ATOM 654 C CA . SER A 1 80 ? 10.876 -5.924 -9.706 1.00 89.81 80 SER A CA 1
ATOM 655 C C . SER A 1 80 ? 11.269 -5.491 -8.289 1.00 89.81 80 SER A C 1
ATOM 657 O O . SER A 1 80 ? 10.918 -4.388 -7.874 1.00 89.81 80 SER A O 1
ATOM 659 N N . ALA A 1 81 ? 12.017 -6.310 -7.546 1.00 89.00 81 ALA A N 1
ATOM 660 C CA . ALA A 1 81 ? 12.396 -6.006 -6.172 1.00 89.00 81 ALA A CA 1
ATOM 661 C C . ALA A 1 81 ? 13.424 -4.872 -6.136 1.00 89.00 81 ALA A C 1
ATOM 663 O O . ALA A 1 81 ? 13.290 -3.934 -5.343 1.00 89.00 81 ALA A O 1
ATOM 664 N N . GLU A 1 82 ? 14.405 -4.911 -7.039 1.00 91.06 82 GLU A N 1
ATOM 665 C CA . GLU A 1 82 ? 15.394 -3.845 -7.169 1.00 91.06 82 GLU A CA 1
ATOM 666 C C . GLU A 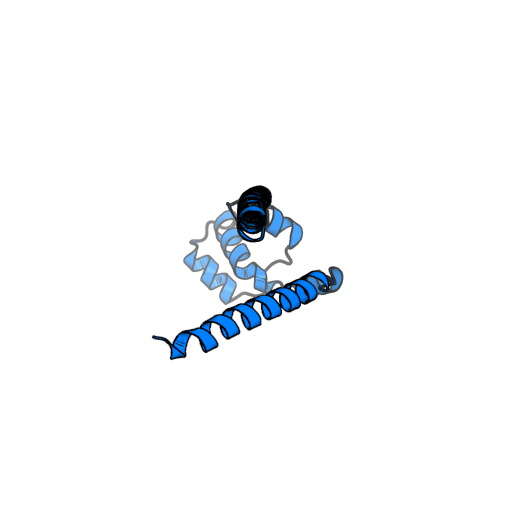1 82 ? 14.719 -2.515 -7.535 1.00 91.06 82 GLU A C 1
ATOM 668 O O . GLU A 1 82 ? 14.948 -1.497 -6.874 1.00 91.06 82 GLU A O 1
ATOM 673 N N . LEU A 1 83 ? 13.836 -2.517 -8.537 1.00 91.12 83 LEU A N 1
ATOM 674 C CA . LEU A 1 83 ? 13.150 -1.313 -9.010 1.00 91.12 83 LEU A CA 1
ATOM 675 C C . LEU A 1 83 ? 12.258 -0.703 -7.922 1.00 91.12 83 LEU A C 1
ATOM 677 O O . LEU A 1 83 ? 12.317 0.504 -7.675 1.00 91.12 83 LEU A O 1
ATOM 681 N N . LEU A 1 84 ? 11.471 -1.532 -7.232 1.00 90.81 84 LEU A N 1
ATOM 682 C CA . LEU A 1 84 ? 10.589 -1.079 -6.155 1.00 90.81 84 LEU A CA 1
ATOM 683 C C . LEU A 1 84 ? 11.372 -0.529 -4.956 1.00 90.81 84 LEU A C 1
ATOM 685 O O . LEU A 1 84 ? 10.893 0.407 -4.314 1.00 90.81 84 LEU A O 1
ATOM 689 N N . SER A 1 85 ? 12.571 -1.053 -4.675 1.00 92.19 85 SER A N 1
ATOM 690 C CA . SER A 1 85 ? 13.432 -0.539 -3.600 1.00 92.19 85 SER A CA 1
ATOM 691 C C . SER A 1 85 ? 14.005 0.856 -3.893 1.00 92.19 85 SER A C 1
ATOM 693 O O . SER A 1 85 ? 14.219 1.641 -2.970 1.00 92.19 85 SER A O 1
ATOM 695 N N . LYS A 1 86 ? 14.201 1.202 -5.174 1.00 91.88 86 LYS A N 1
ATOM 696 C CA . LYS A 1 86 ? 14.726 2.511 -5.610 1.00 91.88 86 LYS A CA 1
ATOM 697 C C . LYS A 1 86 ? 13.687 3.633 -5.548 1.00 91.88 86 LYS A C 1
ATOM 699 O O . LYS A 1 86 ? 14.052 4.809 -5.561 1.00 91.88 86 LYS A O 1
ATOM 704 N N . ALA A 1 87 ? 12.398 3.304 -5.478 1.00 90.81 87 ALA A N 1
ATOM 705 C CA . ALA A 1 87 ? 11.348 4.290 -5.261 1.00 90.81 87 ALA A CA 1
ATOM 706 C C . ALA A 1 87 ? 11.380 4.740 -3.789 1.00 90.81 87 ALA A C 1
ATOM 708 O O . ALA A 1 87 ? 10.883 4.035 -2.918 1.00 90.81 87 ALA A O 1
ATOM 709 N N . ILE A 1 88 ? 12.012 5.888 -3.515 1.00 93.44 88 ILE A N 1
ATOM 710 C CA . ILE A 1 88 ? 12.269 6.391 -2.147 1.00 93.44 88 ILE A CA 1
ATOM 711 C C . ILE A 1 88 ? 11.401 7.589 -1.738 1.00 93.44 88 ILE A C 1
ATOM 713 O O . ILE A 1 88 ? 11.527 8.105 -0.622 1.00 93.44 88 ILE A O 1
ATOM 717 N N . SER A 1 89 ? 10.527 8.069 -2.623 1.00 92.44 89 SER A N 1
ATOM 718 C CA . SER A 1 89 ? 9.605 9.157 -2.292 1.00 92.44 89 SER A CA 1
ATOM 719 C C . SER A 1 89 ? 8.642 8.740 -1.177 1.00 92.44 89 SER A C 1
ATOM 721 O O . SER A 1 89 ? 8.367 7.559 -0.972 1.00 92.44 89 SER A O 1
ATOM 723 N N . GLN A 1 90 ? 8.119 9.705 -0.428 1.00 91.25 90 GLN A N 1
ATOM 724 C CA . GLN A 1 90 ? 7.185 9.424 0.659 1.00 91.25 90 GLN A CA 1
ATOM 725 C C . GLN A 1 90 ? 5.968 8.615 0.172 1.00 91.25 90 GLN A C 1
ATOM 727 O O . GLN A 1 90 ? 5.260 9.044 -0.737 1.00 91.25 90 GLN A O 1
ATOM 732 N N . GLY A 1 91 ? 5.716 7.467 0.810 1.00 88.69 91 GLY A N 1
ATOM 733 C CA . GLY A 1 91 ? 4.581 6.589 0.505 1.00 88.69 91 GLY A CA 1
ATOM 734 C C . GLY A 1 91 ? 4.803 5.649 -0.682 1.00 88.69 91 GLY A C 1
ATOM 735 O O . GLY A 1 91 ? 3.877 4.944 -1.076 1.00 88.69 91 GLY A O 1
ATOM 736 N N . SER A 1 92 ? 6.006 5.630 -1.256 1.00 93.06 92 SER A N 1
ATOM 737 C CA . SER A 1 92 ? 6.379 4.677 -2.303 1.00 93.06 92 SER A CA 1
ATOM 738 C C . SER A 1 92 ? 6.862 3.345 -1.721 1.00 93.06 92 SER A C 1
ATOM 740 O O . SER A 1 92 ? 7.029 3.190 -0.512 1.00 93.06 92 SER A O 1
ATOM 742 N N . THR A 1 93 ? 7.086 2.357 -2.584 1.00 92.75 93 THR A N 1
ATOM 743 C CA . THR A 1 93 ? 7.401 0.981 -2.179 1.00 92.75 93 THR A CA 1
ATOM 744 C C . THR A 1 93 ? 8.722 0.823 -1.429 1.00 92.75 93 THR A C 1
ATOM 746 O O . THR A 1 93 ? 8.803 -0.035 -0.554 1.00 92.75 93 THR A O 1
ATOM 749 N N . GLY A 1 94 ? 9.727 1.659 -1.702 1.00 93.56 94 GLY A N 1
ATOM 750 C CA . GLY A 1 94 ? 10.986 1.699 -0.949 1.00 93.56 94 GLY A CA 1
ATOM 751 C C . GLY A 1 94 ? 10.939 2.612 0.282 1.00 93.56 94 GLY A C 1
ATOM 752 O O . GLY A 1 94 ? 11.888 2.638 1.061 1.00 93.56 94 GLY A O 1
ATOM 753 N N . ASN A 1 95 ? 9.844 3.352 0.495 1.00 94.19 95 ASN A N 1
ATOM 754 C CA . ASN A 1 95 ? 9.658 4.259 1.632 1.00 94.19 95 ASN A CA 1
ATOM 755 C C . ASN A 1 95 ? 8.182 4.311 2.072 1.00 94.19 95 ASN A C 1
ATOM 757 O O . ASN A 1 95 ? 7.478 5.314 1.911 1.00 94.19 95 ASN A O 1
ATOM 761 N N . LEU A 1 96 ? 7.719 3.196 2.644 1.00 92.12 96 LEU A N 1
ATOM 762 C CA . LEU A 1 96 ? 6.326 2.998 3.062 1.00 92.12 96 LEU A CA 1
ATOM 763 C C . LEU A 1 96 ? 5.915 3.821 4.296 1.00 92.12 96 LEU A C 1
ATOM 765 O O . LEU A 1 96 ? 4.723 3.960 4.561 1.00 92.12 96 LEU A O 1
ATOM 769 N N . GLN A 1 97 ? 6.879 4.330 5.072 1.00 93.19 97 GLN A N 1
ATOM 770 C CA . GLN A 1 97 ? 6.649 5.084 6.314 1.00 93.19 97 GLN A CA 1
ATOM 771 C C . GLN A 1 97 ? 5.751 4.364 7.340 1.00 93.19 97 GLN A C 1
ATOM 773 O O . GLN A 1 97 ? 4.908 4.969 8.020 1.00 93.19 97 GLN A O 1
ATOM 778 N N . LEU A 1 98 ? 5.903 3.040 7.457 1.00 92.94 98 LEU A N 1
ATOM 779 C CA . LEU A 1 98 ? 5.061 2.215 8.328 1.00 92.94 98 LEU A CA 1
ATOM 780 C C . LEU A 1 98 ? 5.201 2.597 9.804 1.00 92.94 98 LEU A C 1
ATOM 782 O O . LEU A 1 98 ? 4.253 2.444 10.573 1.00 92.94 98 LEU A O 1
ATOM 786 N N . GLU A 1 99 ? 6.341 3.144 10.210 1.00 94.19 99 GLU A N 1
ATOM 787 C CA . GLU A 1 99 ? 6.589 3.646 11.557 1.00 94.19 99 GLU A CA 1
ATOM 788 C C . GLU A 1 99 ? 5.632 4.779 11.949 1.00 94.19 99 GLU A C 1
ATOM 790 O O . GLU A 1 99 ? 5.163 4.823 13.091 1.00 94.19 99 GLU A O 1
ATOM 795 N N . ILE A 1 100 ? 5.262 5.654 11.006 1.00 93.88 100 ILE A N 1
ATOM 796 C CA . ILE A 1 100 ? 4.305 6.741 11.249 1.00 93.88 100 ILE A CA 1
ATOM 797 C C . ILE A 1 100 ? 2.912 6.152 11.486 1.00 93.88 100 ILE A C 1
ATOM 799 O O . ILE A 1 100 ? 2.248 6.486 12.474 1.00 93.88 100 ILE A O 1
ATOM 803 N N . ALA A 1 101 ? 2.487 5.230 10.618 1.00 91.94 101 ALA A N 1
ATOM 804 C CA . ALA A 1 101 ? 1.203 4.544 10.741 1.00 91.94 101 ALA A CA 1
ATOM 805 C C . ALA A 1 101 ? 1.112 3.734 12.047 1.00 91.94 101 ALA A C 1
ATOM 807 O O . ALA A 1 101 ? 0.098 3.786 12.755 1.00 91.94 101 ALA A O 1
ATOM 808 N N . GLN A 1 102 ? 2.190 3.041 12.422 1.00 96.00 102 GLN A N 1
ATOM 809 C CA . GLN A 1 102 ? 2.286 2.299 13.679 1.00 96.00 102 GLN A CA 1
ATOM 810 C C . GLN A 1 102 ? 2.225 3.227 14.893 1.00 96.00 102 GLN A C 1
ATOM 812 O O . GLN A 1 102 ? 1.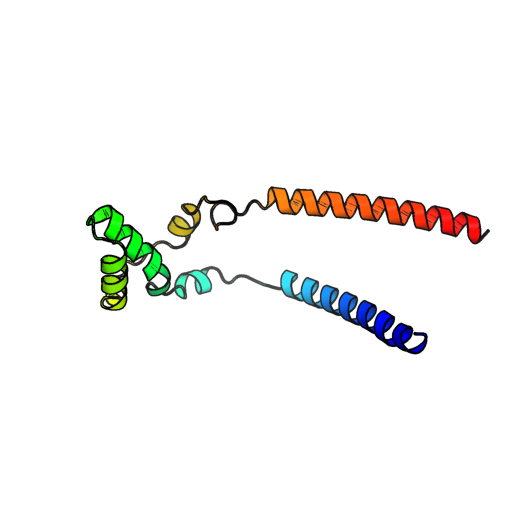479 2.949 15.836 1.00 96.00 102 GLN A O 1
ATOM 817 N N . LYS A 1 103 ? 2.968 4.341 14.882 1.00 97.25 103 LYS A N 1
ATOM 818 C CA . LYS A 1 103 ? 2.945 5.331 15.968 1.00 97.25 103 LYS A CA 1
ATOM 819 C C . LYS A 1 103 ? 1.540 5.889 16.166 1.00 97.25 103 LYS A C 1
ATOM 821 O O . LYS A 1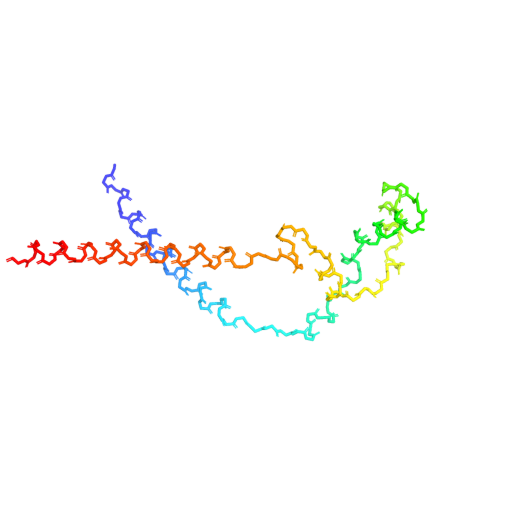 103 ? 1.052 5.898 17.295 1.00 97.25 103 LYS A O 1
ATOM 826 N N . ARG A 1 104 ? 0.867 6.288 15.084 1.00 96.56 104 ARG A N 1
ATOM 827 C CA . ARG A 1 104 ? -0.518 6.775 15.139 1.00 96.56 104 ARG A CA 1
ATOM 828 C C . ARG A 1 104 ? -1.458 5.715 15.709 1.00 96.56 104 ARG A C 1
ATOM 830 O O . ARG A 1 104 ? -2.176 5.995 16.658 1.00 96.56 104 ARG A O 1
ATOM 837 N N . SER A 1 105 ? -1.378 4.481 15.214 1.00 96.75 105 SER A N 1
ATOM 838 C CA . SER A 1 105 ? -2.213 3.372 15.700 1.00 96.75 105 SER A CA 1
ATOM 839 C C . SER A 1 105 ? -2.039 3.110 17.203 1.00 96.75 105 SER A C 1
ATOM 841 O O . SER A 1 105 ? -3.012 2.836 17.906 1.00 96.75 105 SER A O 1
ATOM 843 N N . ARG A 1 106 ? -0.807 3.217 17.723 1.00 97.50 106 ARG A N 1
ATOM 844 C CA . ARG A 1 106 ? -0.518 3.078 19.163 1.00 97.50 106 ARG A CA 1
ATOM 845 C C . ARG A 1 106 ? -1.095 4.228 19.989 1.00 97.50 106 ARG A C 1
ATOM 847 O O . ARG A 1 106 ? -1.623 3.983 21.075 1.00 97.50 106 ARG A O 1
ATOM 854 N N . LEU A 1 107 ? -0.999 5.460 19.491 1.00 97.88 107 LEU A N 1
ATOM 855 C CA . LEU A 1 107 ? -1.563 6.636 20.157 1.00 97.88 107 LEU A CA 1
ATOM 856 C C . LEU A 1 107 ? -3.088 6.540 20.263 1.00 97.88 107 LEU A C 1
ATOM 858 O O . LEU A 1 107 ? -3.616 6.670 21.364 1.00 97.88 107 LEU A O 1
ATOM 862 N N . GLU A 1 108 ? -3.773 6.224 19.162 1.00 97.38 108 GLU A N 1
ATOM 863 C CA . GLU A 1 108 ? -5.236 6.075 19.147 1.00 97.38 108 GLU A CA 1
ATOM 864 C C . GLU A 1 108 ? -5.705 4.977 20.110 1.00 97.38 108 GLU A C 1
ATOM 866 O O . GLU A 1 108 ? -6.648 5.166 20.878 1.00 97.38 108 GLU A O 1
ATOM 871 N N . ARG A 1 109 ? -4.994 3.842 20.144 1.00 96.94 109 ARG A N 1
ATOM 872 C CA . ARG A 1 109 ? -5.278 2.759 21.096 1.00 96.94 109 ARG A CA 1
ATOM 873 C C . ARG A 1 109 ? -5.139 3.216 22.547 1.00 96.94 109 ARG A C 1
ATOM 875 O O . ARG A 1 109 ? -6.019 2.956 23.358 1.00 96.94 109 ARG A O 1
ATOM 882 N N . THR A 1 110 ? -4.060 3.927 22.863 1.00 97.88 110 THR A N 1
ATOM 883 C CA . THR A 1 110 ? -3.795 4.417 24.226 1.00 97.88 110 THR A CA 1
ATOM 884 C C . THR A 1 110 ? -4.846 5.437 24.666 1.00 97.88 110 THR A C 1
ATOM 886 O O . THR A 1 110 ? -5.320 5.410 25.808 1.00 97.88 110 THR A O 1
ATOM 889 N N . TYR A 1 111 ? -5.235 6.327 23.752 1.00 97.94 111 TYR A N 1
ATOM 890 C CA . TYR A 1 111 ? -6.329 7.263 23.969 1.00 97.94 111 TYR A CA 1
ATOM 891 C C . TYR A 1 111 ? -7.634 6.516 24.274 1.00 97.94 111 TYR A C 1
ATOM 893 O O . TYR A 1 111 ? -8.251 6.770 25.312 1.00 97.94 111 TYR A O 1
ATOM 901 N N . TRP A 1 112 ? -8.008 5.544 23.436 1.00 97.50 112 TRP A N 1
ATOM 902 C CA . TRP A 1 112 ? -9.220 4.746 23.623 1.00 97.50 112 TRP A CA 1
ATOM 903 C C . TRP A 1 112 ? -9.235 3.983 24.953 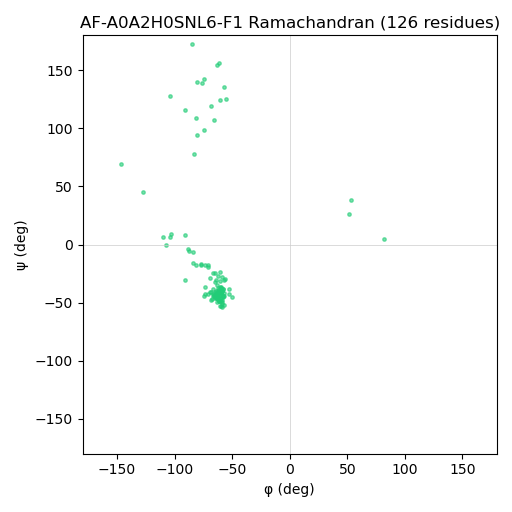1.00 97.50 112 TRP A C 1
ATOM 905 O O . TRP A 1 112 ? -10.217 4.053 25.694 1.00 97.50 112 TRP A O 1
ATOM 915 N N . ASP A 1 113 ? -8.131 3.327 25.315 1.00 97.69 113 ASP A N 1
ATOM 916 C CA . ASP A 1 113 ? -8.014 2.593 26.579 1.00 97.69 113 ASP A CA 1
ATOM 917 C C . ASP A 1 113 ? -8.210 3.515 27.793 1.00 97.69 113 ASP A C 1
ATOM 919 O O . ASP A 1 113 ? -8.818 3.126 28.795 1.00 97.69 113 ASP A O 1
ATOM 923 N N . THR A 1 114 ? -7.730 4.757 27.700 1.00 97.69 114 THR A N 1
ATOM 924 C CA . THR A 1 114 ? -7.908 5.774 28.745 1.00 97.69 114 THR A CA 1
ATOM 925 C C . THR A 1 114 ? -9.372 6.197 28.865 1.00 97.69 114 THR A C 1
ATOM 927 O O . THR A 1 114 ? -9.909 6.226 29.977 1.00 97.69 114 THR A O 1
ATOM 930 N N . GLN A 1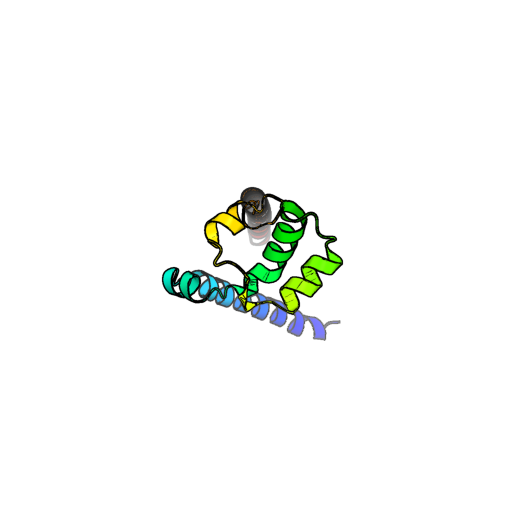 115 ? -10.037 6.475 27.739 1.00 97.50 115 GLN A N 1
ATOM 931 C CA . GLN A 1 115 ? -11.456 6.847 27.729 1.00 97.50 115 GLN A CA 1
ATOM 932 C C . GLN A 1 115 ? -12.335 5.721 28.276 1.00 97.50 115 GLN A C 1
ATOM 934 O O . GLN A 1 115 ? -13.188 5.963 29.133 1.00 97.50 115 GLN A O 1
ATOM 939 N N . ASN A 1 116 ? -12.078 4.479 27.861 1.00 96.69 116 ASN A N 1
ATOM 940 C CA . ASN A 1 116 ? -12.828 3.324 28.334 1.00 96.69 116 ASN A CA 1
ATOM 941 C C . ASN A 1 116 ? -12.648 3.117 29.847 1.00 96.69 116 ASN A C 1
ATOM 943 O O . ASN A 1 116 ? -13.632 2.963 30.567 1.00 96.69 116 ASN A O 1
ATOM 947 N N . LYS A 1 117 ? -11.417 3.203 30.375 1.00 96.88 117 LYS A N 1
ATOM 948 C CA . LYS A 1 117 ? -11.170 3.126 31.830 1.00 96.88 117 LYS A CA 1
ATOM 949 C C . LYS A 1 117 ? -11.925 4.208 32.602 1.00 96.88 117 LYS A C 1
ATOM 951 O O . LYS A 1 117 ? -12.520 3.917 33.640 1.00 96.88 117 LYS A O 1
ATOM 956 N N . HIS A 1 118 ? -11.906 5.446 32.107 1.00 96.31 118 HIS A N 1
ATOM 957 C CA . HIS A 1 118 ? -12.633 6.547 32.734 1.00 96.31 118 HIS A CA 1
ATOM 958 C C . HIS A 1 118 ? -14.147 6.287 32.745 1.00 96.31 118 HIS A C 1
ATOM 960 O O . HIS A 1 118 ? -14.782 6.418 33.793 1.00 96.31 118 HIS A O 1
ATOM 966 N N . PHE A 1 119 ? -14.709 5.859 31.614 1.00 96.06 119 PHE A N 1
ATOM 967 C CA . PHE A 1 119 ? -16.122 5.511 31.486 1.00 96.06 119 PHE A CA 1
ATOM 968 C C . PHE A 1 119 ? -16.535 4.389 32.452 1.00 96.06 119 PHE A C 1
ATOM 970 O O . PHE A 1 119 ? -17.474 4.564 33.228 1.00 96.06 119 PHE A O 1
ATOM 977 N N . GLN A 1 120 ? -15.780 3.287 32.491 1.00 96.38 120 GLN A N 1
ATOM 978 C CA . GLN A 1 120 ? -16.050 2.158 33.390 1.00 96.38 120 GLN A CA 1
ATOM 979 C C . GLN A 1 120 ? -16.005 2.570 34.868 1.00 96.38 120 GLN A C 1
ATOM 981 O O . GLN A 1 120 ? -16.877 2.189 35.650 1.00 96.38 120 GLN A O 1
ATOM 986 N N . LYS A 1 121 ? -15.042 3.418 35.258 1.00 95.88 121 LYS A N 1
ATOM 987 C CA . LYS A 1 121 ? -14.972 3.960 36.624 1.00 95.88 121 LYS A CA 1
ATOM 988 C C . LYS A 1 121 ? -16.219 4.775 36.979 1.00 95.88 121 LYS A C 1
ATOM 990 O O . LYS A 1 121 ? -16.706 4.679 38.102 1.00 95.88 121 LYS A O 1
ATOM 995 N N . LYS A 1 122 ? -16.735 5.585 36.050 1.00 96.50 122 LYS A N 1
ATOM 996 C CA . LYS A 1 122 ? -17.954 6.379 36.271 1.00 96.50 122 LYS A CA 1
ATOM 997 C C . LYS A 1 122 ? -19.200 5.498 36.365 1.00 96.50 122 LYS A C 1
ATOM 999 O O . LYS A 1 122 ? -20.010 5.726 37.259 1.00 96.50 122 LYS A O 1
ATOM 1004 N N . LEU A 1 123 ? -19.317 4.466 35.529 1.00 95.38 123 LEU A N 1
ATOM 1005 C CA . LEU A 1 123 ? -20.411 3.493 35.615 1.00 95.38 123 LEU A CA 1
ATOM 1006 C C . LEU A 1 123 ? -20.465 2.794 36.979 1.00 95.38 123 LEU A C 1
ATOM 1008 O O . LEU A 1 123 ? -21.536 2.699 37.571 1.00 95.38 123 LEU A O 1
ATOM 1012 N N . GLN A 1 124 ? -19.319 2.369 37.520 1.00 94.31 124 GLN A N 1
ATOM 1013 C CA . GLN A 1 124 ? -19.258 1.728 38.842 1.00 94.31 124 GLN A CA 1
ATOM 1014 C C . GLN A 1 124 ? -19.750 2.626 39.983 1.00 94.31 124 GLN A C 1
ATOM 1016 O O . GLN A 1 124 ? -20.284 2.118 40.963 1.00 94.31 124 GLN A O 1
ATOM 1021 N N . VAL A 1 125 ? -19.565 3.944 39.873 1.00 94.94 125 VAL A N 1
ATOM 1022 C CA . VAL A 1 125 ? -20.068 4.904 40.868 1.00 94.94 125 VAL A CA 1
ATOM 1023 C C . VAL A 1 125 ? -21.583 5.067 40.763 1.00 94.94 125 VAL A C 1
ATOM 1025 O O . VAL A 1 125 ? -22.233 5.220 41.784 1.00 94.94 125 VAL A O 1
ATOM 1028 N N . LEU A 1 126 ? -22.139 5.031 39.548 1.00 91.25 126 LEU A N 1
ATOM 1029 C CA . LEU A 1 126 ? -23.574 5.221 39.298 1.00 91.25 126 LEU A CA 1
ATOM 1030 C C . LEU A 1 126 ? -24.419 3.960 39.528 1.00 91.25 126 LEU A C 1
ATOM 1032 O O . LEU A 1 126 ? -25.636 4.059 39.628 1.00 91.25 126 LEU A O 1
ATOM 1036 N N . THR A 1 127 ? -23.784 2.787 39.565 1.00 86.00 127 THR A N 1
ATOM 1037 C CA . THR A 1 127 ? -24.455 1.484 39.737 1.00 86.00 127 THR A CA 1
ATOM 1038 C C . THR A 1 127 ? -24.289 0.928 41.165 1.00 86.00 127 THR A C 1
ATOM 1040 O O . THR A 1 127 ? -24.658 -0.213 41.428 1.00 86.00 127 THR A O 1
ATOM 1043 N N . LYS A 1 128 ? -23.706 1.717 42.077 1.00 58.38 128 LYS A N 1
ATOM 1044 C CA . LYS A 1 128 ? -23.693 1.487 43.531 1.00 58.38 128 LYS A CA 1
ATOM 1045 C C . LYS A 1 128 ? -24.746 2.362 44.192 1.00 58.38 128 LYS A C 1
ATOM 1047 O O . LYS A 1 128 ? -25.313 1.889 45.197 1.00 58.38 128 LYS A O 1
#

Foldseek 3Di:
DVVVVVVVVVVVVVVVVVVVVVVVVVVPDDDPPVVVQVPDDLLVCLLVQLVVCCVVVVDDSVVSSVVCVVCVVPRDPDDPVVVQLPPCPDCGSVHNVVVVVVVVVVVVVVVVVVVVVVVVVVVVVVVD

Solvent-accessible surface area (backbone atoms only — not comparable to full-atom values): 7424 Å² total; per-residue (Å²): 118,80,77,55,50,61,59,51,52,50,50,52,52,54,50,52,52,50,51,51,52,50,51,53,51,63,71,65,65,77,83,59,61,66,60,55,65,75,66,61,59,47,68,78,44,44,69,56,48,19,53,48,40,24,71,76,64,70,38,58,60,75,56,24,48,52,48,40,72,78,40,57,86,72,51,64,86,69,62,62,68,62,58,39,53,67,36,61,52,90,72,29,81,44,26,63,59,59,66,59,58,50,52,50,55,52,50,55,49,55,52,50,55,51,52,51,54,53,50,54,56,52,49,59,63,76,76,107